Protein AF-A0A5C6Z2Z8-F1 (afdb_monomer_lite)

Radius of gyration: 15.68 Å; chains: 1; bounding box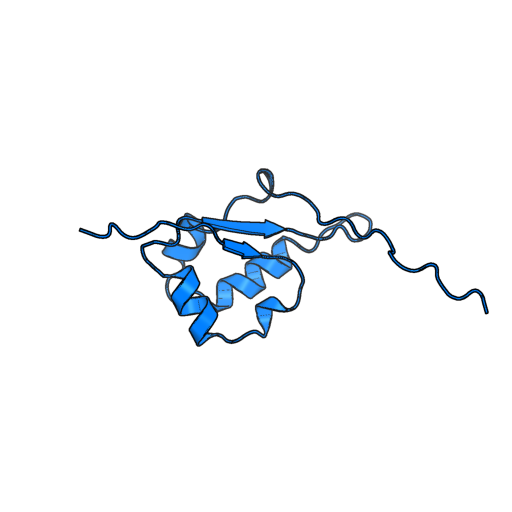: 42×26×52 Å

Sequence (90 aa):
MNSDKKFQVYIFGHSCGLSDRKLLNTIFENSNCRSIKIFYHKNGNGDNYTELTQNISRHFNKKALMREKIVDKTLSVELPQNIRFTEKKN

Structure (mmCIF, N/CA/C/O backbone):
data_AF-A0A5C6Z2Z8-F1
#
_entry.id   AF-A0A5C6Z2Z8-F1
#
loop_
_atom_site.group_PDB
_atom_site.id
_atom_site.type_symbol
_atom_site.label_atom_id
_atom_site.label_alt_id
_atom_site.label_comp_id
_atom_site.label_asym_id
_atom_site.label_entity_id
_atom_site.label_seq_id
_atom_site.pdbx_PDB_ins_code
_atom_site.Cartn_x
_atom_site.Cartn_y
_atom_site.Cartn_z
_atom_site.occupancy
_atom_site.B_iso_or_equiv
_atom_site.auth_seq_id
_atom_site.auth_comp_id
_atom_site.auth_asym_id
_atom_site.auth_atom_id
_atom_site.pdbx_PDB_model_num
ATOM 1 N N . MET A 1 1 ? -25.044 -15.902 10.646 1.00 42.91 1 MET A N 1
ATOM 2 C CA . MET A 1 1 ? -23.822 -15.196 11.091 1.00 42.91 1 MET A CA 1
ATOM 3 C C . MET A 1 1 ? -22.905 -15.044 9.884 1.00 42.91 1 MET A C 1
ATOM 5 O O . MET A 1 1 ? -22.175 -15.969 9.565 1.00 42.91 1 MET A O 1
ATOM 9 N N . ASN A 1 2 ? -23.019 -13.940 9.139 1.00 48.69 2 ASN A N 1
ATOM 10 C CA . ASN A 1 2 ? -22.145 -13.683 7.991 1.00 48.69 2 ASN A CA 1
ATOM 11 C C . ASN A 1 2 ? -20.812 -13.163 8.523 1.00 48.69 2 ASN A C 1
ATOM 13 O O . ASN A 1 2 ? -20.664 -11.970 8.762 1.00 48.69 2 ASN A O 1
ATOM 17 N N . SER A 1 3 ? -19.868 -14.067 8.759 1.00 54.50 3 SER A N 1
ATOM 18 C CA . SER A 1 3 ? -18.487 -13.704 9.041 1.00 54.50 3 SER A CA 1
ATOM 19 C C . SER A 1 3 ? -17.918 -12.951 7.838 1.00 54.50 3 SER A C 1
ATOM 21 O O . SER A 1 3 ? -17.582 -13.561 6.821 1.00 54.50 3 SER A O 1
ATOM 23 N N . ASP A 1 4 ? -17.881 -11.625 7.944 1.00 65.50 4 ASP A N 1
ATOM 24 C CA . ASP A 1 4 ? -16.713 -10.805 7.625 1.00 65.50 4 ASP A CA 1
ATOM 25 C C . ASP A 1 4 ? -15.740 -11.455 6.631 1.00 65.50 4 ASP A C 1
ATOM 27 O O . ASP A 1 4 ? -14.709 -12.026 7.008 1.00 65.50 4 ASP A O 1
ATOM 31 N N . LYS A 1 5 ? -16.078 -11.416 5.337 1.00 84.50 5 LYS A N 1
ATOM 32 C CA . LYS A 1 5 ? -15.195 -11.937 4.290 1.00 84.50 5 LYS A CA 1
ATOM 33 C C . LYS A 1 5 ? -13.919 -11.098 4.272 1.00 84.50 5 LYS A C 1
ATOM 35 O O . LYS A 1 5 ? -13.911 -9.955 3.820 1.00 84.50 5 LYS A O 1
ATOM 40 N N . LYS A 1 6 ? -12.840 -11.681 4.792 1.00 93.69 6 LYS A N 1
ATOM 41 C CA . LYS A 1 6 ? -11.488 -11.125 4.712 1.00 93.69 6 LYS A CA 1
ATOM 42 C C . LYS A 1 6 ? -11.098 -10.970 3.244 1.00 93.69 6 LYS A C 1
ATOM 44 O O . LYS A 1 6 ? -11.414 -11.836 2.430 1.00 93.69 6 LYS A O 1
ATOM 49 N N . PHE A 1 7 ? -10.381 -9.902 2.923 1.00 94.50 7 PHE A N 1
ATOM 50 C CA . PHE A 1 7 ? -9.936 -9.629 1.562 1.00 94.50 7 PHE A CA 1
ATOM 51 C C . PHE A 1 7 ? -8.479 -9.164 1.522 1.00 94.50 7 PHE A C 1
ATOM 53 O O . PHE A 1 7 ? -7.930 -8.661 2.507 1.00 94.50 7 PHE A O 1
ATOM 60 N N . GLN A 1 8 ? -7.859 -9.352 0.359 1.00 94.56 8 GLN A N 1
ATOM 61 C CA . GLN A 1 8 ? -6.547 -8.822 0.006 1.00 94.56 8 GLN A CA 1
ATOM 62 C C . GLN A 1 8 ? -6.736 -7.814 -1.126 1.00 94.56 8 GLN A C 1
ATOM 64 O O . GLN A 1 8 ? -7.551 -8.027 -2.023 1.00 94.56 8 GLN A O 1
ATOM 69 N N . VAL A 1 9 ? -5.997 -6.713 -1.070 1.00 93.50 9 VAL A N 1
ATOM 70 C CA . VAL A 1 9 ? -6.028 -5.683 -2.104 1.00 93.50 9 VAL A CA 1
ATOM 71 C C . VAL A 1 9 ? -4.837 -5.867 -3.031 1.00 93.50 9 VAL A C 1
ATOM 73 O O . VAL A 1 9 ? -3.699 -5.992 -2.575 1.00 93.50 9 VAL A O 1
ATOM 76 N N . TYR A 1 10 ? -5.102 -5.829 -4.331 1.00 92.62 10 TYR A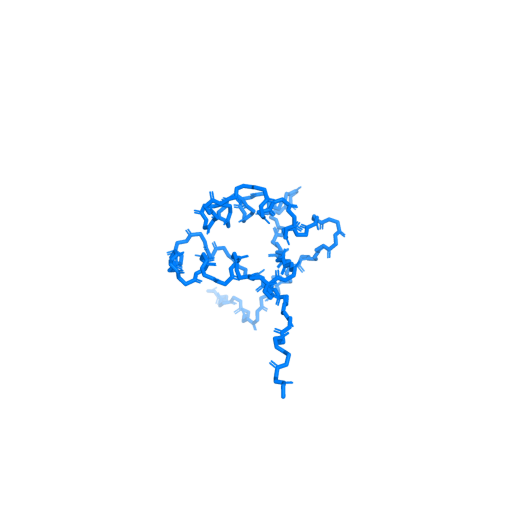 N 1
ATOM 77 C CA . TYR A 1 10 ? -4.083 -5.789 -5.369 1.00 92.62 10 TYR A CA 1
ATOM 78 C C . TYR A 1 10 ? -4.081 -4.419 -6.031 1.00 92.62 10 TYR A C 1
ATOM 80 O O . TYR A 1 10 ? -5.129 -3.937 -6.458 1.00 92.62 10 TYR A O 1
ATOM 88 N N . ILE A 1 11 ? -2.907 -3.794 -6.095 1.00 89.25 11 ILE A N 1
ATOM 89 C CA . ILE A 1 11 ? -2.734 -2.477 -6.704 1.00 89.25 11 ILE A CA 1
ATOM 90 C C . ILE A 1 11 ? -1.905 -2.624 -7.972 1.00 89.25 11 ILE A C 1
ATOM 92 O O . ILE A 1 11 ? -0.777 -3.118 -7.931 1.00 89.25 11 ILE A O 1
ATOM 96 N N . PHE A 1 12 ? -2.484 -2.166 -9.079 1.00 86.81 12 PHE A N 1
ATOM 97 C CA . PHE A 1 12 ? -1.884 -2.172 -10.404 1.00 86.81 12 PHE A CA 1
ATOM 98 C C . PHE A 1 12 ? -1.821 -0.732 -10.935 1.00 86.81 12 PHE A C 1
ATOM 100 O O . PHE A 1 12 ? -2.845 -0.054 -11.004 1.00 86.81 12 PHE A O 1
ATOM 107 N N . GLY A 1 13 ? -0.632 -0.277 -11.339 1.00 78.19 13 GLY A N 1
ATOM 108 C CA . GLY A 1 13 ? -0.434 1.013 -12.011 1.00 78.19 13 GLY A CA 1
ATOM 109 C C . GLY A 1 13 ? -0.155 2.222 -11.100 1.00 78.19 13 GLY A C 1
ATOM 110 O O . GLY A 1 13 ? -0.336 2.191 -9.885 1.00 78.19 13 GLY A O 1
ATOM 111 N N . HIS A 1 14 ? 0.309 3.315 -11.719 1.00 65.69 14 HIS A N 1
ATOM 112 C CA . HIS A 1 14 ? 0.818 4.522 -11.039 1.00 65.69 14 HIS A CA 1
ATOM 113 C C . HIS A 1 14 ? -0.251 5.437 -10.425 1.00 65.69 14 HIS A C 1
ATOM 115 O O . HIS A 1 14 ? 0.035 6.182 -9.488 1.00 65.69 14 HIS A O 1
ATOM 121 N N . SER A 1 15 ? -1.479 5.421 -10.948 1.00 62.94 15 SER A N 1
ATOM 122 C CA . SER A 1 15 ? -2.467 6.481 -10.681 1.00 62.94 15 SER A CA 1
ATOM 123 C C . SER A 1 15 ? -3.074 6.446 -9.266 1.00 62.94 15 SER A C 1
ATOM 125 O O . SER A 1 15 ? -3.663 7.428 -8.812 1.00 62.94 15 SER A O 1
ATOM 127 N N . CYS A 1 16 ? -2.869 5.363 -8.507 1.00 60.97 16 CYS A N 1
ATOM 128 C CA . CYS A 1 16 ? -3.450 5.191 -7.171 1.00 60.97 16 CYS A CA 1
ATOM 129 C C . CYS A 1 16 ? -3.001 6.238 -6.130 1.00 60.97 16 CYS A C 1
ATOM 131 O O . CYS A 1 16 ? -3.617 6.351 -5.071 1.00 60.97 16 CYS A O 1
ATOM 133 N N . GLY A 1 17 ? -1.963 7.034 -6.412 1.00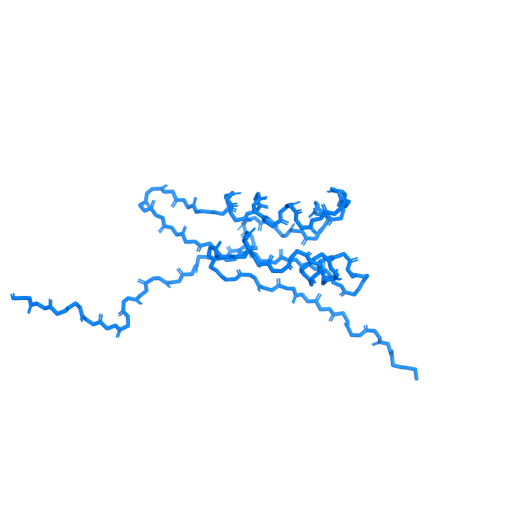 58.47 17 GLY A N 1
ATOM 134 C CA . GLY A 1 17 ? -1.541 8.153 -5.560 1.00 58.47 17 GLY A CA 1
ATOM 135 C C . GLY A 1 17 ? -2.483 9.365 -5.556 1.00 58.47 17 GLY A C 1
ATOM 136 O O . GLY A 1 17 ? -2.485 10.102 -4.573 1.00 58.47 17 GLY A O 1
ATOM 137 N N . LEU A 1 18 ? -3.289 9.551 -6.610 1.00 64.06 18 LEU A N 1
ATOM 138 C CA . LEU A 1 18 ? -4.228 10.678 -6.776 1.00 64.06 18 LEU A CA 1
ATOM 139 C C . LEU A 1 18 ? -5.707 10.258 -6.693 1.00 64.06 18 LEU A C 1
ATOM 141 O O . LEU A 1 18 ? -6.600 11.088 -6.837 1.00 64.06 18 LEU A O 1
ATOM 145 N N . SER A 1 19 ? -5.974 8.968 -6.485 1.00 71.12 19 SER A N 1
ATOM 146 C CA . SER A 1 19 ? -7.328 8.416 -6.376 1.00 71.12 19 SER A CA 1
ATOM 147 C C . SER A 1 19 ? -8.048 8.860 -5.093 1.00 71.12 19 SER A C 1
ATOM 149 O O . SER A 1 19 ? -7.416 9.365 -4.165 1.00 71.12 19 SER A O 1
ATOM 151 N N . ASP A 1 20 ? -9.371 8.647 -5.032 1.00 81.06 20 ASP A N 1
ATOM 152 C CA . ASP A 1 20 ? -10.225 9.024 -3.895 1.00 81.06 20 ASP A CA 1
ATOM 153 C C . ASP A 1 20 ? -9.636 8.552 -2.553 1.00 81.06 20 ASP A C 1
ATOM 155 O O . ASP A 1 20 ? -9.650 7.368 -2.196 1.00 81.06 20 ASP A O 1
ATOM 159 N N . ARG A 1 21 ? -9.121 9.528 -1.798 1.00 84.69 21 ARG A N 1
ATOM 160 C CA . ARG A 1 21 ? -8.451 9.323 -0.514 1.00 84.69 21 ARG A CA 1
ATOM 161 C C . ARG A 1 21 ? -9.369 8.654 0.506 1.00 84.69 21 ARG A C 1
ATOM 163 O O . ARG A 1 21 ? -8.896 7.861 1.316 1.00 84.69 21 ARG A O 1
ATOM 170 N N . LYS A 1 22 ? -10.662 8.984 0.505 1.00 88.69 22 LYS A N 1
ATOM 171 C CA . LYS A 1 22 ? -11.615 8.519 1.520 1.00 88.69 22 LYS A CA 1
ATOM 172 C C . LYS A 1 22 ? -11.975 7.059 1.278 1.00 88.69 22 LYS A C 1
ATOM 174 O O . LYS A 1 22 ? -11.971 6.262 2.218 1.00 88.69 22 LYS A O 1
ATOM 179 N N . LEU A 1 23 ? -12.204 6.700 0.016 1.00 90.75 23 LEU A N 1
ATOM 180 C CA . LEU A 1 23 ? -12.452 5.320 -0.392 1.00 90.75 23 LEU A CA 1
ATOM 181 C C . LEU A 1 23 ? -11.247 4.425 -0.086 1.00 90.75 23 LEU A C 1
ATOM 183 O O . LEU A 1 23 ? -11.387 3.414 0.603 1.00 90.75 23 LEU A O 1
ATOM 187 N N . LEU A 1 24 ? -10.057 4.813 -0.554 1.00 91.25 24 LEU A N 1
ATOM 188 C CA . LEU A 1 24 ? -8.848 4.014 -0.363 1.00 91.25 24 LEU A CA 1
ATOM 189 C C . LEU A 1 24 ? -8.479 3.876 1.113 1.00 91.25 24 LEU A C 1
ATOM 191 O O . LEU A 1 24 ? -8.161 2.774 1.552 1.00 91.25 24 LEU A O 1
ATOM 195 N N . ASN A 1 25 ? -8.603 4.944 1.903 1.00 92.94 25 ASN A N 1
ATOM 196 C CA . ASN A 1 25 ? -8.409 4.864 3.348 1.00 92.94 25 ASN A CA 1
ATOM 197 C C . ASN A 1 25 ? -9.382 3.871 4.004 1.00 92.94 25 ASN A C 1
ATOM 199 O O . ASN A 1 25 ? -8.951 3.015 4.777 1.00 92.94 25 ASN A O 1
ATOM 203 N N . THR A 1 26 ? -10.668 3.937 3.645 1.00 93.31 26 THR A N 1
ATOM 204 C CA . THR A 1 26 ? -11.703 3.036 4.179 1.00 93.31 26 THR A CA 1
ATOM 205 C C . THR A 1 26 ? -11.395 1.576 3.856 1.00 93.31 26 THR A C 1
ATOM 207 O O . THR A 1 26 ? -11.541 0.715 4.720 1.00 93.31 26 THR A O 1
ATOM 210 N N . ILE A 1 27 ? -10.924 1.283 2.640 1.00 93.06 27 ILE A N 1
ATOM 211 C CA . ILE A 1 27 ? -10.542 -0.073 2.222 1.00 93.06 27 ILE A CA 1
ATOM 212 C C . ILE A 1 27 ? -9.266 -0.529 2.942 1.00 93.06 27 ILE A C 1
ATOM 214 O O . ILE A 1 27 ? -9.225 -1.633 3.486 1.00 93.06 27 ILE A O 1
ATOM 218 N N . PHE A 1 28 ? -8.219 0.300 2.961 1.00 93.06 28 PHE A N 1
ATOM 219 C CA . PHE A 1 28 ? -6.910 -0.073 3.502 1.00 93.06 28 PHE A CA 1
ATOM 220 C C . PHE A 1 28 ? -6.926 -0.239 5.018 1.00 93.06 28 PHE A C 1
ATOM 222 O O . PHE A 1 28 ? -6.288 -1.156 5.537 1.00 93.06 28 PHE A O 1
ATOM 229 N N . GLU A 1 29 ? -7.670 0.591 5.749 1.00 94.12 29 GLU A N 1
ATOM 230 C CA . GLU A 1 29 ? -7.763 0.500 7.209 1.00 94.12 29 GLU A CA 1
ATOM 231 C C . GLU A 1 29 ? -8.879 -0.432 7.693 1.00 94.12 29 GLU A C 1
ATOM 233 O O . GLU A 1 29 ? -8.912 -0.751 8.880 1.00 94.12 29 GLU A O 1
ATOM 238 N N . ASN A 1 30 ? -9.707 -0.974 6.792 1.00 94.44 30 ASN A N 1
ATOM 239 C CA . ASN A 1 30 ? -10.727 -1.964 7.137 1.00 94.44 30 ASN A CA 1
ATOM 240 C C . ASN A 1 30 ? -10.121 -3.158 7.902 1.00 94.44 30 ASN A C 1
ATOM 242 O O . ASN A 1 30 ? -9.101 -3.716 7.487 1.00 94.44 30 ASN A O 1
ATOM 246 N N . SER A 1 31 ? -10.760 -3.591 8.989 1.00 93.62 31 SER A N 1
ATOM 247 C CA . SER A 1 31 ? -10.338 -4.751 9.793 1.00 93.62 31 SER A CA 1
ATOM 248 C C . SER A 1 31 ? -10.319 -6.068 9.001 1.00 93.62 31 SER A C 1
ATOM 250 O O . SER A 1 31 ? -9.575 -6.993 9.337 1.00 93.62 31 SER A O 1
ATOM 252 N N . ASN A 1 32 ? -11.093 -6.145 7.918 1.00 94.06 32 ASN A N 1
ATOM 253 C CA . ASN A 1 32 ? -11.150 -7.292 7.018 1.00 94.06 32 ASN A CA 1
ATOM 254 C C . ASN A 1 32 ? -10.093 -7.241 5.902 1.00 94.06 32 ASN A C 1
ATOM 256 O O . ASN A 1 32 ? -9.832 -8.277 5.287 1.00 94.06 32 ASN A O 1
ATOM 260 N N . CYS A 1 33 ? -9.429 -6.098 5.686 1.00 95.38 33 CYS A N 1
ATOM 261 C CA . CYS A 1 33 ? -8.285 -5.990 4.780 1.00 95.38 33 CYS A CA 1
ATOM 262 C C . CYS A 1 33 ? -7.047 -6.608 5.434 1.00 95.38 33 CYS A C 1
ATOM 264 O O . CYS A 1 33 ? -6.540 -6.089 6.433 1.00 95.38 33 CYS A O 1
ATOM 266 N N . ARG A 1 34 ? -6.568 -7.725 4.878 1.00 95.19 34 ARG A N 1
ATOM 267 C CA . ARG A 1 34 ? -5.454 -8.499 5.444 1.00 95.19 34 ARG A CA 1
ATOM 268 C C . ARG A 1 34 ? -4.099 -8.092 4.912 1.00 95.19 34 ARG A C 1
ATOM 270 O O . ARG A 1 34 ? -3.113 -8.224 5.621 1.00 95.19 34 ARG A O 1
ATOM 277 N N . SER A 1 35 ? -4.046 -7.652 3.667 1.00 95.19 35 SER A N 1
ATOM 278 C CA . SER A 1 35 ? -2.803 -7.229 3.044 1.00 95.19 35 SER A CA 1
ATOM 279 C C . SER A 1 35 ? -3.067 -6.465 1.758 1.00 95.19 35 SER A C 1
ATOM 281 O O . SER A 1 35 ? -4.134 -6.572 1.148 1.00 95.19 35 SER A O 1
ATOM 283 N N . ILE A 1 36 ? -2.073 -5.683 1.364 1.00 94.75 36 ILE A N 1
ATOM 284 C CA . ILE A 1 36 ? -2.043 -4.876 0.156 1.00 94.75 36 ILE A CA 1
ATOM 285 C C . ILE A 1 36 ? -0.770 -5.258 -0.585 1.00 94.75 36 ILE A C 1
ATOM 287 O O . ILE A 1 36 ? 0.339 -5.019 -0.106 1.00 94.75 36 ILE A O 1
ATOM 291 N N . LYS A 1 37 ? -0.945 -5.882 -1.746 1.00 94.81 37 LYS A N 1
ATOM 292 C CA . LYS A 1 37 ? 0.146 -6.297 -2.620 1.00 94.81 37 LYS A CA 1
ATOM 293 C C . LYS A 1 37 ? 0.220 -5.349 -3.811 1.00 94.81 37 LYS A C 1
ATOM 295 O O . LYS A 1 37 ? -0.779 -5.101 -4.488 1.00 94.81 37 LYS A O 1
ATOM 300 N N . ILE A 1 38 ? 1.413 -4.811 -4.032 1.00 92.38 38 ILE A N 1
ATOM 301 C CA . ILE A 1 38 ? 1.677 -3.769 -5.022 1.00 92.38 38 ILE A CA 1
ATOM 302 C C . ILE A 1 38 ? 2.428 -4.405 -6.178 1.00 92.38 38 ILE A C 1
ATOM 304 O O . ILE A 1 38 ? 3.514 -4.946 -5.989 1.00 92.38 38 ILE A O 1
ATOM 308 N N . PHE A 1 39 ? 1.866 -4.320 -7.376 1.00 91.19 39 PHE A N 1
ATOM 309 C CA . PHE A 1 39 ? 2.562 -4.755 -8.572 1.00 91.19 39 PHE A CA 1
ATOM 310 C C . PHE A 1 39 ? 3.242 -3.558 -9.231 1.00 91.19 39 PHE A C 1
ATOM 312 O O . PHE A 1 39 ? 2.622 -2.514 -9.445 1.00 91.19 39 PHE A O 1
ATOM 319 N N . TYR A 1 40 ? 4.529 -3.711 -9.518 1.00 91.06 40 TYR A N 1
ATOM 320 C CA . TYR A 1 40 ? 5.407 -2.626 -9.944 1.00 91.06 40 TYR A CA 1
ATOM 321 C C . TYR A 1 40 ? 5.812 -2.768 -11.411 1.00 91.06 40 TYR A C 1
ATOM 323 O O . TYR A 1 40 ? 5.685 -3.831 -12.010 1.00 91.06 40 TYR A O 1
ATOM 331 N N . HIS A 1 41 ? 6.319 -1.691 -11.992 1.00 89.19 41 HIS A N 1
ATOM 332 C CA . HIS A 1 41 ? 6.912 -1.670 -13.322 1.00 89.19 41 HIS A CA 1
ATOM 333 C C . HIS A 1 41 ? 8.424 -1.527 -13.195 1.00 89.19 41 HIS A C 1
ATOM 335 O O . HIS A 1 41 ? 8.905 -0.733 -12.382 1.00 89.19 41 HIS A O 1
ATOM 341 N N . LYS A 1 42 ? 9.162 -2.296 -14.001 1.00 87.38 42 LYS A N 1
ATOM 342 C CA . LYS A 1 42 ? 10.595 -2.084 -14.198 1.00 87.38 42 LYS A CA 1
ATOM 343 C C . LYS A 1 42 ? 10.812 -1.019 -15.265 1.00 87.38 42 LYS A C 1
ATOM 345 O O . LYS A 1 42 ? 10.248 -1.109 -16.351 1.00 87.38 42 LYS A O 1
ATOM 350 N N . ASN A 1 43 ? 11.681 -0.063 -14.959 1.00 82.12 43 ASN A N 1
ATOM 351 C CA . ASN A 1 43 ? 12.084 1.016 -15.849 1.00 82.12 43 ASN A CA 1
ATOM 352 C C . ASN A 1 43 ? 13.611 0.950 -16.000 1.00 82.12 43 ASN A C 1
ATOM 354 O O . ASN A 1 43 ? 14.350 1.445 -15.145 1.00 82.12 43 ASN A O 1
ATOM 358 N N . GLY A 1 44 ? 14.091 0.295 -17.061 1.00 82.75 44 GLY A N 1
ATOM 359 C CA . GLY A 1 44 ? 15.524 0.061 -17.273 1.00 82.75 44 GLY A CA 1
ATOM 360 C C . GLY A 1 44 ? 16.152 -0.727 -16.117 1.00 82.75 44 GLY A C 1
ATOM 361 O O . GLY A 1 44 ? 15.765 -1.864 -15.863 1.00 82.75 44 GLY A O 1
ATOM 362 N N . ASN A 1 45 ? 17.094 -0.102 -15.403 1.00 81.88 45 ASN A N 1
ATOM 363 C CA . ASN A 1 45 ? 17.807 -0.707 -14.268 1.00 81.88 45 ASN A CA 1
ATOM 364 C C . ASN A 1 45 ? 17.071 -0.580 -12.918 1.00 81.88 45 ASN A C 1
ATOM 366 O O . ASN A 1 45 ? 17.582 -1.056 -11.907 1.00 81.88 45 ASN A O 1
ATOM 370 N N . GLY A 1 46 ? 15.914 0.087 -12.873 1.00 86.81 46 GLY A N 1
ATOM 371 C CA . GLY A 1 46 ? 15.160 0.329 -11.641 1.00 86.81 46 GLY A CA 1
ATOM 372 C C . GLY A 1 46 ? 13.701 -0.105 -11.725 1.00 86.81 46 GLY A C 1
ATOM 373 O O . GLY A 1 46 ? 13.259 -0.718 -12.696 1.00 86.81 46 GLY A O 1
ATOM 374 N N . ASP A 1 47 ? 12.932 0.252 -10.701 1.00 90.75 47 ASP A N 1
ATOM 375 C CA . ASP A 1 47 ? 11.488 0.049 -10.651 1.00 90.75 47 ASP A CA 1
ATOM 376 C C . ASP A 1 47 ? 10.787 1.136 -9.838 1.00 90.75 47 ASP A C 1
ATOM 378 O O . ASP A 1 47 ? 11.407 1.895 -9.093 1.00 90.75 47 ASP A O 1
ATOM 382 N N . ASN A 1 48 ? 9.468 1.194 -9.982 1.00 89.81 48 ASN A N 1
ATOM 383 C CA . ASN A 1 48 ? 8.616 2.173 -9.313 1.00 89.81 48 ASN A CA 1
ATOM 384 C C . ASN A 1 48 ? 8.027 1.679 -7.975 1.00 89.81 48 ASN A C 1
ATOM 386 O O . ASN A 1 48 ? 7.148 2.341 -7.422 1.00 89.81 48 ASN A O 1
ATOM 390 N N . TYR A 1 49 ? 8.465 0.535 -7.428 1.00 90.75 49 TYR A N 1
ATOM 391 C CA . TYR A 1 49 ? 7.827 -0.060 -6.244 1.00 90.75 49 TYR A CA 1
ATOM 392 C C . TYR A 1 49 ? 7.825 0.890 -5.039 1.00 90.75 49 TYR A C 1
ATOM 394 O O . TYR A 1 49 ? 6.814 1.056 -4.348 1.00 90.75 49 TYR A O 1
ATOM 402 N N . THR A 1 50 ? 8.965 1.541 -4.798 1.00 90.44 50 THR A N 1
ATOM 403 C CA . THR A 1 50 ? 9.138 2.492 -3.695 1.00 90.44 50 THR A CA 1
ATOM 404 C C . THR A 1 50 ? 8.212 3.694 -3.853 1.00 90.44 50 THR A C 1
ATOM 406 O O . THR A 1 50 ? 7.568 4.101 -2.887 1.00 90.44 50 THR A O 1
ATOM 409 N N . GLU A 1 51 ? 8.090 4.227 -5.069 1.00 89.19 51 GLU A N 1
ATOM 410 C CA . GLU A 1 51 ? 7.207 5.356 -5.367 1.00 89.19 51 GLU A CA 1
ATOM 411 C C . GLU A 1 51 ? 5.735 4.985 -5.143 1.00 89.19 51 GLU A C 1
ATOM 413 O O . GLU A 1 51 ? 5.010 5.697 -4.444 1.00 89.19 51 GLU A O 1
ATOM 418 N N . LEU A 1 52 ? 5.299 3.828 -5.652 1.00 89.94 52 LEU A N 1
ATOM 419 C CA . LEU A 1 52 ? 3.940 3.319 -5.445 1.00 89.94 52 LEU A CA 1
ATOM 420 C C . LEU A 1 52 ? 3.637 3.145 -3.953 1.00 89.94 52 LEU A C 1
ATOM 422 O O . LEU A 1 52 ? 2.601 3.600 -3.469 1.00 89.94 52 LEU A O 1
ATOM 426 N N . THR A 1 53 ? 4.568 2.552 -3.205 1.00 90.69 53 THR A N 1
ATOM 427 C CA . THR A 1 53 ? 4.438 2.355 -1.756 1.00 90.69 53 THR A CA 1
ATOM 428 C C . THR A 1 53 ? 4.306 3.689 -1.022 1.00 90.69 53 THR A C 1
ATOM 430 O O . THR A 1 53 ? 3.434 3.842 -0.164 1.00 90.69 53 THR A O 1
ATOM 4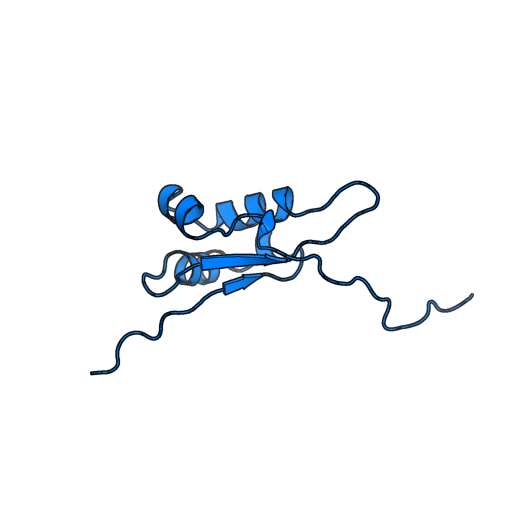33 N N . GLN A 1 54 ? 5.123 4.687 -1.376 1.00 90.00 54 GLN A N 1
ATOM 434 C CA . GLN A 1 54 ? 5.032 6.034 -0.809 1.00 90.00 54 GLN A CA 1
ATOM 435 C C . GLN A 1 54 ? 3.692 6.698 -1.138 1.00 90.00 54 GLN A C 1
ATOM 437 O O . GLN A 1 54 ? 3.072 7.279 -0.245 1.00 90.00 54 GLN A O 1
ATOM 442 N N . ASN A 1 55 ? 3.211 6.567 -2.375 1.00 88.81 55 ASN A N 1
ATOM 443 C CA . ASN A 1 55 ? 1.921 7.094 -2.811 1.00 88.81 55 ASN A CA 1
ATOM 444 C C . ASN A 1 55 ? 0.764 6.485 -2.005 1.00 88.81 55 ASN A C 1
ATOM 446 O O . ASN A 1 55 ? -0.060 7.214 -1.454 1.00 88.81 55 ASN A O 1
ATOM 450 N N . ILE A 1 56 ? 0.758 5.162 -1.847 1.00 89.06 56 ILE A N 1
ATOM 451 C CA . ILE A 1 56 ? -0.244 4.423 -1.068 1.00 89.06 56 ILE A CA 1
ATOM 452 C C . ILE A 1 56 ? -0.170 4.791 0.420 1.00 89.06 56 ILE A C 1
ATOM 454 O O . ILE A 1 56 ? -1.200 4.926 1.081 1.00 89.06 56 ILE A O 1
ATOM 458 N N . SER A 1 57 ? 1.033 5.028 0.954 1.00 89.75 57 SER A N 1
ATOM 459 C CA . SER A 1 57 ? 1.240 5.399 2.361 1.00 89.75 57 SER A CA 1
ATOM 460 C C . SER A 1 57 ? 0.491 6.669 2.787 1.00 89.75 57 SER A C 1
ATOM 462 O O . SER A 1 57 ? 0.249 6.864 3.984 1.00 89.75 57 SER A O 1
ATOM 464 N N . ARG A 1 58 ? 0.145 7.548 1.832 1.00 90.00 58 ARG A N 1
ATOM 465 C CA . ARG A 1 58 ? -0.593 8.798 2.079 1.00 90.00 58 ARG A CA 1
ATOM 466 C C . ARG A 1 58 ? -2.069 8.560 2.388 1.00 90.00 58 ARG A C 1
ATOM 468 O O . ARG A 1 58 ? -2.695 9.437 2.981 1.00 90.00 58 ARG A O 1
ATOM 475 N N . HIS A 1 59 ? -2.589 7.386 2.032 1.00 91.06 59 HIS A N 1
ATOM 476 C CA . HIS A 1 59 ? -3.973 6.967 2.266 1.00 91.06 59 HIS A CA 1
ATOM 477 C C . HIS A 1 59 ? -4.168 6.255 3.610 1.00 91.06 59 HIS A C 1
ATOM 479 O O . HIS A 1 59 ? -5.284 5.870 3.939 1.00 91.06 59 HIS A O 1
ATOM 485 N N . PHE A 1 60 ? -3.110 6.095 4.409 1.00 92.75 60 PHE A N 1
ATOM 486 C CA . PHE A 1 60 ? -3.196 5.605 5.785 1.00 92.75 60 PHE A CA 1
ATOM 487 C C . PHE A 1 60 ? -3.160 6.764 6.779 1.00 92.75 60 PHE A C 1
ATOM 489 O O . PHE A 1 60 ? -2.262 7.608 6.727 1.00 92.75 60 PHE A O 1
ATOM 496 N N . ASN A 1 61 ? -4.079 6.744 7.739 1.00 93.06 61 ASN A N 1
ATOM 497 C CA . ASN A 1 61 ? -4.041 7.591 8.925 1.00 93.06 61 ASN A CA 1
ATOM 498 C C . ASN A 1 61 ? -3.087 6.990 9.968 1.00 93.06 61 ASN A C 1
ATOM 500 O O . ASN A 1 61 ? -2.329 7.710 10.615 1.00 93.06 61 ASN A O 1
ATOM 504 N N . LYS A 1 62 ? -3.073 5.655 10.105 1.00 92.94 62 LYS A N 1
ATOM 505 C CA . LYS A 1 62 ? -2.216 4.930 11.056 1.00 92.94 62 LYS A CA 1
ATOM 506 C C . LYS A 1 62 ? -1.044 4.256 10.343 1.00 92.94 62 LYS A C 1
ATOM 508 O O . LYS A 1 62 ? -1.193 3.217 9.705 1.00 92.94 62 LYS A O 1
ATOM 513 N N . LYS A 1 63 ? 0.170 4.787 10.535 1.00 90.50 63 LYS A N 1
ATOM 514 C CA . LYS A 1 63 ? 1.406 4.226 9.945 1.00 90.50 63 LYS A CA 1
ATOM 515 C C . LYS A 1 63 ? 1.733 2.801 10.412 1.00 90.50 63 LYS A C 1
ATOM 517 O O . LYS A 1 63 ? 2.410 2.077 9.693 1.00 90.50 63 LYS A O 1
ATOM 522 N N . ALA A 1 64 ? 1.246 2.385 11.582 1.00 94.12 64 ALA A N 1
ATOM 523 C CA . ALA A 1 64 ? 1.375 1.000 12.036 1.00 94.12 64 ALA A CA 1
ATOM 524 C C . ALA A 1 64 ? 0.608 0.025 11.123 1.00 94.12 64 ALA A C 1
ATOM 526 O O . ALA A 1 64 ? 1.195 -0.948 10.662 1.00 94.12 64 ALA A O 1
ATOM 527 N N . LEU A 1 65 ? -0.646 0.347 10.772 1.00 94.44 65 LEU A N 1
ATOM 528 C CA . LEU A 1 65 ? -1.469 -0.479 9.877 1.00 94.44 65 LEU A CA 1
ATOM 529 C C . LEU A 1 65 ? -0.874 -0.573 8.472 1.00 94.44 65 LEU A C 1
ATOM 531 O O . LEU A 1 65 ? -0.963 -1.615 7.835 1.00 94.44 65 LEU A O 1
ATOM 535 N N . MET A 1 66 ? -0.238 0.502 7.998 1.00 94.06 66 MET A N 1
ATOM 536 C CA . MET A 1 66 ? 0.495 0.478 6.732 1.00 94.06 66 MET A CA 1
ATOM 537 C C . MET A 1 66 ? 1.585 -0.601 6.746 1.00 94.06 66 MET A C 1
ATOM 539 O O . MET A 1 66 ? 1.639 -1.413 5.829 1.00 94.06 66 MET A O 1
ATOM 543 N N . ARG A 1 67 ? 2.440 -0.614 7.777 1.00 92.50 67 ARG A N 1
ATOM 544 C CA . ARG A 1 67 ? 3.556 -1.569 7.878 1.00 92.50 67 ARG A CA 1
ATOM 545 C C . ARG A 1 67 ? 3.093 -3.011 8.063 1.00 92.50 67 ARG A C 1
ATOM 547 O O . ARG A 1 67 ? 3.784 -3.917 7.628 1.00 92.50 67 ARG A O 1
ATOM 554 N N . GLU A 1 68 ? 1.944 -3.213 8.699 1.00 94.38 68 GLU A N 1
ATOM 555 C CA . GLU A 1 68 ? 1.351 -4.540 8.880 1.00 94.38 68 GLU A CA 1
ATOM 556 C C . GLU A 1 68 ? 0.727 -5.078 7.584 1.00 94.38 68 GLU A C 1
ATOM 558 O O . GLU A 1 68 ? 0.808 -6.271 7.300 1.00 94.38 68 GLU A O 1
ATOM 563 N N . LYS A 1 69 ? 0.088 -4.205 6.795 1.00 94.81 69 LYS A N 1
ATOM 564 C CA . LYS A 1 69 ? -0.714 -4.621 5.637 1.00 94.81 69 LYS A CA 1
ATOM 565 C C . LYS A 1 69 ? 0.048 -4.593 4.321 1.00 94.81 69 LYS A C 1
ATOM 567 O O . LYS A 1 69 ? -0.279 -5.383 3.438 1.00 94.81 69 LYS A O 1
ATOM 572 N N . ILE A 1 70 ? 1.004 -3.685 4.132 1.00 94.19 70 ILE A N 1
ATOM 573 C CA . ILE A 1 70 ? 1.773 -3.640 2.885 1.00 94.19 70 ILE A CA 1
ATOM 574 C C . ILE A 1 70 ? 2.717 -4.835 2.846 1.00 94.19 70 ILE A C 1
ATOM 576 O O . ILE A 1 70 ? 3.548 -5.026 3.729 1.00 94.19 70 ILE A O 1
ATOM 580 N N . VAL A 1 71 ? 2.560 -5.640 1.802 1.00 94.44 71 VAL A N 1
ATOM 581 C CA . VAL A 1 71 ? 3.387 -6.819 1.558 1.00 94.44 71 VAL A CA 1
ATOM 582 C C . VAL A 1 71 ? 4.794 -6.381 1.150 1.00 94.44 71 VAL A C 1
ATOM 584 O O . VAL A 1 71 ? 4.963 -5.338 0.526 1.00 94.44 71 VAL A O 1
ATOM 587 N N . ASP A 1 72 ? 5.810 -7.172 1.491 1.00 92.06 72 ASP A N 1
ATOM 588 C CA . ASP A 1 72 ? 7.178 -6.910 1.047 1.00 92.06 72 ASP A CA 1
ATOM 589 C C . ASP A 1 72 ? 7.323 -7.032 -0.484 1.00 92.06 72 ASP A C 1
ATOM 591 O O . ASP A 1 72 ? 6.630 -7.812 -1.149 1.00 92.06 72 ASP A O 1
ATOM 595 N N . LYS A 1 73 ? 8.264 -6.272 -1.054 1.00 91.38 73 LYS A N 1
ATOM 596 C CA . LYS A 1 73 ? 8.539 -6.284 -2.494 1.00 91.38 73 LYS A CA 1
ATOM 597 C C . LYS A 1 73 ? 8.916 -7.673 -3.006 1.00 91.38 73 LYS A C 1
ATOM 599 O O . LYS A 1 73 ? 8.511 -8.027 -4.108 1.00 91.38 73 LYS A O 1
ATOM 604 N N . THR A 1 74 ? 9.646 -8.463 -2.221 1.00 91.94 74 THR A N 1
ATOM 605 C CA . THR A 1 74 ? 10.092 -9.821 -2.590 1.00 91.94 74 THR A CA 1
ATOM 606 C C . THR A 1 74 ? 8.935 -10.784 -2.858 1.00 91.94 74 THR A C 1
ATOM 608 O O . THR A 1 74 ? 9.093 -11.750 -3.598 1.00 91.94 74 THR A O 1
ATOM 611 N N . LEU A 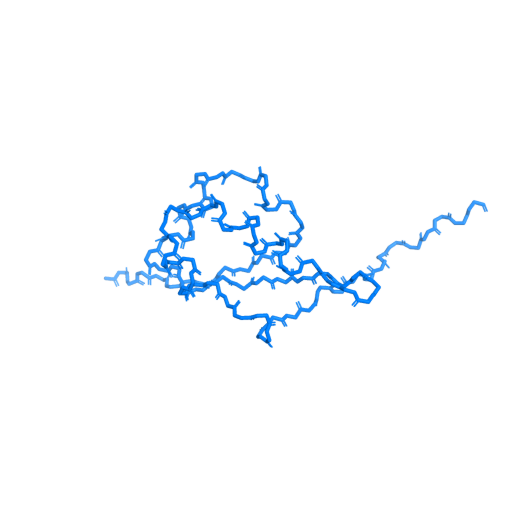1 75 ? 7.754 -10.507 -2.299 1.00 90.50 75 LEU A N 1
ATOM 612 C CA . LEU A 1 75 ? 6.532 -11.284 -2.515 1.00 90.50 75 LEU A CA 1
ATOM 613 C C . LEU A 1 75 ? 5.663 -10.710 -3.645 1.00 90.50 75 LEU A C 1
ATOM 615 O O . LEU A 1 75 ? 4.593 -11.251 -3.945 1.00 90.50 75 LEU A O 1
ATOM 619 N N . SER A 1 76 ? 6.097 -9.612 -4.262 1.00 89.25 76 SER A N 1
ATOM 620 C CA . SER A 1 76 ? 5.434 -8.926 -5.366 1.00 89.25 76 SER A CA 1
ATOM 621 C C . SER A 1 76 ? 6.106 -9.241 -6.697 1.00 89.25 76 SER A C 1
ATOM 623 O O . SER A 1 76 ? 7.256 -9.661 -6.749 1.00 89.25 76 SER A O 1
ATOM 625 N N . VAL A 1 77 ? 5.358 -9.077 -7.787 1.00 89.44 77 VAL A N 1
ATOM 626 C CA . VAL A 1 77 ? 5.850 -9.363 -9.138 1.00 89.44 77 VAL A CA 1
ATOM 627 C C . VAL A 1 77 ? 5.678 -8.141 -10.022 1.00 89.44 77 VAL A C 1
ATOM 629 O O . VAL A 1 77 ? 4.806 -7.298 -9.783 1.00 89.44 77 VAL A O 1
ATOM 632 N N . GLU A 1 78 ? 6.533 -8.049 -11.032 1.00 89.75 78 GLU A N 1
ATOM 633 C CA . GLU A 1 78 ? 6.448 -6.996 -12.030 1.00 89.75 78 GLU A CA 1
ATOM 634 C C . GLU A 1 78 ? 5.214 -7.171 -12.922 1.00 89.75 78 GLU A C 1
ATOM 636 O O . GLU A 1 78 ? 4.820 -8.291 -13.256 1.00 89.75 78 GLU A O 1
ATOM 641 N N . LEU A 1 79 ? 4.605 -6.057 -13.323 1.00 87.44 79 LEU A N 1
ATOM 642 C CA . LEU A 1 79 ? 3.565 -6.053 -14.342 1.00 87.44 79 LEU A CA 1
ATOM 643 C C . LEU A 1 79 ? 4.207 -6.057 -15.725 1.00 87.44 79 LEU A C 1
ATOM 645 O O . LEU A 1 79 ? 4.963 -5.126 -16.032 1.00 87.44 79 LEU A O 1
ATOM 649 N N . PRO A 1 80 ? 3.867 -7.028 -16.589 1.00 83.19 80 PRO A N 1
ATOM 650 C CA . PRO A 1 80 ? 4.359 -7.039 -17.955 1.00 83.19 80 PRO A CA 1
ATOM 651 C C . PRO A 1 80 ? 3.934 -5.753 -18.673 1.00 83.19 80 PRO A C 1
ATOM 653 O O . PRO A 1 80 ? 2.789 -5.314 -18.576 1.00 83.19 80 PRO A O 1
ATOM 656 N N . GLN A 1 81 ? 4.879 -5.124 -19.371 1.00 77.69 81 GLN A N 1
ATOM 657 C CA . GLN A 1 81 ? 4.648 -3.976 -20.256 1.00 77.69 81 GLN A CA 1
ATOM 658 C C . GLN A 1 81 ? 4.708 -4.431 -21.711 1.00 77.69 81 GLN A C 1
ATOM 660 O O . GLN A 1 81 ? 5.402 -3.856 -22.546 1.00 77.69 81 GLN A O 1
ATOM 665 N N . ASN A 1 82 ? 4.015 -5.529 -22.012 1.00 78.38 82 ASN A N 1
ATOM 666 C CA . ASN A 1 82 ? 3.883 -5.972 -23.384 1.00 78.38 82 ASN A CA 1
ATOM 667 C C . ASN A 1 82 ? 3.010 -4.971 -24.146 1.00 78.38 82 ASN A C 1
ATOM 669 O O . ASN A 1 82 ? 1.858 -4.712 -23.795 1.00 78.38 82 ASN A O 1
ATOM 673 N N . ILE A 1 83 ? 3.575 -4.410 -25.209 1.00 75.94 83 ILE A N 1
ATOM 674 C CA . ILE A 1 83 ? 2.852 -3.537 -26.123 1.00 75.94 83 ILE A CA 1
ATOM 675 C C . ILE A 1 83 ? 1.766 -4.382 -26.799 1.00 75.94 83 ILE A C 1
ATOM 677 O O . ILE A 1 83 ? 2.059 -5.294 -27.570 1.00 75.94 83 ILE A O 1
ATOM 681 N N . ARG A 1 84 ? 0.497 -4.099 -26.482 1.00 71.12 84 ARG A N 1
ATOM 682 C CA . ARG A 1 84 ? -0.649 -4.804 -27.079 1.00 71.12 84 ARG A CA 1
ATOM 683 C C . ARG A 1 84 ? -0.906 -4.377 -28.527 1.00 71.12 84 ARG A C 1
ATOM 685 O O . ARG A 1 84 ? -1.440 -5.165 -29.299 1.00 71.12 84 ARG A O 1
ATOM 692 N N . PHE A 1 85 ? -0.533 -3.149 -28.883 1.00 80.00 85 PHE A N 1
ATOM 693 C CA . PHE A 1 85 ? -0.727 -2.576 -30.213 1.00 80.00 85 PHE A CA 1
ATOM 694 C C . PHE A 1 85 ? 0.617 -2.145 -30.781 1.00 80.00 85 PHE A C 1
ATOM 696 O O . PHE A 1 85 ? 1.258 -1.266 -30.216 1.00 80.00 85 PHE A O 1
ATOM 703 N N . THR A 1 86 ? 1.042 -2.760 -31.881 1.00 74.75 86 THR A N 1
ATOM 704 C CA . THR A 1 86 ? 2.254 -2.371 -32.606 1.00 74.75 86 THR A CA 1
ATOM 705 C C . THR A 1 86 ? 2.251 -0.8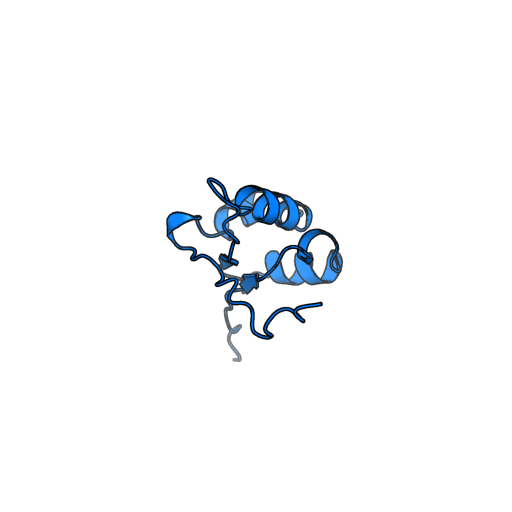72 -32.890 1.00 74.75 86 THR A C 1
ATOM 707 O O . THR A 1 86 ? 1.233 -0.318 -33.311 1.00 74.75 86 THR A O 1
ATOM 710 N N . GLU A 1 87 ? 3.390 -0.216 -32.658 1.00 71.25 87 GLU A N 1
ATOM 711 C CA . GLU A 1 87 ? 3.560 1.188 -33.024 1.00 71.25 87 GLU A CA 1
ATOM 712 C C . GLU A 1 87 ? 3.214 1.375 -34.505 1.00 71.25 87 GLU A C 1
ATOM 714 O O . GLU A 1 87 ? 3.635 0.589 -35.363 1.00 71.25 87 GLU A O 1
ATOM 719 N N . LYS A 1 88 ? 2.435 2.418 -34.814 1.00 69.56 88 LYS A N 1
ATOM 720 C CA . LYS A 1 88 ? 2.285 2.868 -36.196 1.00 69.56 88 LYS A CA 1
ATOM 721 C C . LYS A 1 88 ? 3.672 3.286 -36.672 1.00 69.56 88 LYS A C 1
ATOM 723 O O . LYS A 1 88 ? 4.183 4.314 -36.240 1.00 69.56 88 LYS A O 1
ATOM 728 N N . LYS A 1 89 ? 4.274 2.481 -37.548 1.00 70.88 89 LYS A N 1
ATOM 729 C CA . LYS A 1 89 ? 5.400 2.937 -38.361 1.00 70.88 89 LYS A CA 1
ATOM 730 C C . LYS A 1 89 ? 4.881 4.101 -39.205 1.00 70.88 89 LYS A C 1
ATOM 732 O O . LYS A 1 89 ? 3.963 3.895 -40.000 1.00 70.88 89 LYS A O 1
ATOM 737 N N . ASN A 1 90 ? 5.398 5.299 -38.940 1.00 64.12 90 ASN A N 1
ATOM 738 C CA . ASN A 1 90 ? 5.245 6.446 -39.832 1.00 64.12 90 ASN A CA 1
ATOM 739 C C . ASN A 1 90 ? 6.023 6.199 -41.124 1.00 64.12 90 ASN A C 1
ATOM 741 O O . ASN A 1 90 ? 7.111 5.584 -41.032 1.00 64.12 90 ASN A O 1
#

pLDDT: mean 85.32, std 11.56, range [42.91, 95.38]

Organism: NCBI:txid153266

Foldseek 3Di:
DPPQQADEAEADDDCLLPPDLVVLLCQLPDPSHQAYAYAWADDVPRICPVVSLVSSCVSYPDNVSSVRHYDDCVVYYHDDPPDPDDDPDD

Secondary structure (DSSP, 8-state):
------EEEEEESGGGGTS-HHHHHHHHH-TTEEEEEEEB-EETTEESHHHHHHHHHTT-S-HHHHHHHBPPGGG--BPP---SS-----